Protein AF-A0A177ANF8-F1 (afdb_monomer_lite)

Secondary structure (DSSP, 8-state):
--HHHHHHHHHHHHHHHHH-----TTS--TTS-HHHHHHHHHHTT---SS--HHHHHHHHHHHHHHH---HHHHHHHHTTPPP-PPPTT-GGG-HHHHHHHHHHHHHHHT--TT--HHHHHHHHTT-

Radius of gyration: 22.02 Å; chains: 1; bounding box: 41×43×60 Å

Structure (mmCIF, N/CA/C/O backbone):
data_AF-A0A177ANF8-F1
#
_entry.id   AF-A0A177ANF8-F1
#
loop_
_atom_site.group_PDB
_atom_site.id
_atom_site.type_symbol
_atom_site.label_atom_id
_atom_site.label_alt_id
_atom_site.label_comp_id
_atom_site.label_asym_id
_atom_site.label_entity_id
_atom_site.label_seq_id
_atom_site.pdbx_PDB_ins_code
_atom_site.Cartn_x
_atom_site.Cartn_y
_atom_site.Cartn_z
_atom_site.occupancy
_atom_site.B_iso_or_equiv
_atom_site.auth_seq_id
_atom_site.auth_comp_id
_atom_site.auth_asym_id
_atom_site.auth_atom_id
_atom_site.pdbx_PDB_model_num
ATOM 1 N N . MET A 1 1 ? 8.035 -29.368 7.977 1.00 40.34 1 MET A N 1
ATOM 2 C CA . MET A 1 1 ? 7.351 -28.125 7.566 1.00 40.34 1 MET A CA 1
ATOM 3 C C . MET A 1 1 ? 7.998 -27.021 8.366 1.00 40.34 1 MET A C 1
ATOM 5 O O . MET A 1 1 ? 7.800 -26.967 9.573 1.00 40.34 1 MET A O 1
ATOM 9 N N . ASP A 1 2 ? 8.890 -26.273 7.726 1.00 41.22 2 ASP A N 1
ATOM 10 C CA . ASP A 1 2 ? 9.791 -25.351 8.409 1.00 41.22 2 ASP A CA 1
ATOM 11 C C . ASP A 1 2 ? 9.030 -24.133 8.920 1.00 41.22 2 ASP A C 1
ATOM 13 O O . ASP A 1 2 ? 8.600 -23.264 8.164 1.00 41.22 2 ASP A O 1
ATOM 17 N N . MET A 1 3 ? 8.884 -24.092 10.240 1.00 45.72 3 MET A N 1
ATOM 18 C CA . MET A 1 3 ? 8.226 -23.034 11.004 1.00 45.72 3 MET A CA 1
ATOM 19 C C . MET A 1 3 ? 8.822 -21.638 10.715 1.00 45.72 3 MET A C 1
ATOM 21 O O . MET A 1 3 ? 8.130 -20.639 10.861 1.00 45.72 3 MET A O 1
ATOM 25 N N . ASN A 1 4 ? 10.068 -21.580 10.223 1.00 51.62 4 ASN A N 1
ATOM 26 C CA . ASN A 1 4 ? 10.778 -20.349 9.860 1.00 51.62 4 ASN A CA 1
ATOM 27 C C . ASN A 1 4 ? 10.288 -19.710 8.543 1.00 51.62 4 ASN A C 1
ATOM 29 O O . ASN A 1 4 ? 10.260 -18.486 8.426 1.00 51.62 4 ASN A O 1
ATOM 33 N N . VAL A 1 5 ? 9.852 -20.509 7.561 1.00 52.62 5 VAL A N 1
ATOM 34 C CA . VAL A 1 5 ? 9.384 -19.988 6.257 1.00 52.62 5 VAL A CA 1
ATOM 35 C C . VAL A 1 5 ? 8.010 -19.326 6.393 1.00 52.62 5 VAL A C 1
ATOM 37 O O . VAL A 1 5 ? 7.712 -18.343 5.714 1.00 52.62 5 VAL A O 1
ATOM 40 N N . VAL A 1 6 ? 7.175 -19.846 7.298 1.00 53.59 6 VAL A N 1
ATOM 41 C CA . VAL A 1 6 ? 5.853 -19.278 7.604 1.00 53.59 6 VAL A CA 1
ATOM 42 C C . VAL A 1 6 ? 6.011 -17.899 8.244 1.00 53.59 6 VAL A C 1
ATOM 44 O O . VAL A 1 6 ? 5.412 -16.939 7.768 1.00 53.59 6 VAL A O 1
ATOM 47 N N . THR A 1 7 ? 6.915 -17.767 9.221 1.00 57.84 7 THR A N 1
ATOM 48 C CA . THR A 1 7 ? 7.175 -16.485 9.891 1.00 57.84 7 THR A CA 1
ATOM 49 C C . THR A 1 7 ? 7.748 -15.416 8.959 1.00 57.84 7 THR A C 1
ATOM 51 O O . THR A 1 7 ? 7.422 -14.242 9.102 1.00 57.84 7 THR A O 1
ATOM 54 N N . GLU A 1 8 ? 8.581 -15.784 7.981 1.00 56.03 8 GLU A N 1
ATOM 55 C CA . GLU A 1 8 ? 9.129 -14.822 7.012 1.00 56.03 8 GLU A CA 1
ATOM 56 C C . GLU A 1 8 ? 8.073 -14.322 6.023 1.00 56.03 8 GLU A C 1
ATOM 58 O O . GLU A 1 8 ? 8.016 -13.121 5.750 1.00 56.03 8 GLU A O 1
ATOM 63 N N . LYS A 1 9 ? 7.197 -15.209 5.529 1.00 58.25 9 LYS A N 1
ATOM 64 C CA . LYS A 1 9 ? 6.068 -14.821 4.669 1.00 58.25 9 LYS A CA 1
ATOM 65 C C . LYS A 1 9 ? 5.078 -13.911 5.393 1.00 58.25 9 LYS A C 1
ATOM 67 O O . LYS A 1 9 ? 4.701 -12.881 4.841 1.00 58.25 9 LYS A O 1
ATOM 72 N N . GLU A 1 10 ? 4.716 -14.246 6.628 1.00 59.75 10 GLU A N 1
ATOM 73 C CA . GLU A 1 10 ? 3.822 -13.424 7.453 1.00 59.75 10 GLU A CA 1
ATOM 74 C C . GLU A 1 10 ? 4.440 -12.047 7.761 1.00 59.75 10 GLU A C 1
ATOM 76 O O . GLU A 1 10 ? 3.766 -11.020 7.647 1.00 59.75 10 GLU A O 1
ATOM 81 N N . ASN A 1 11 ? 5.745 -11.991 8.059 1.00 60.03 11 ASN A N 1
ATOM 82 C CA . ASN A 1 11 ? 6.467 -10.734 8.288 1.00 60.03 11 ASN A CA 1
ATOM 83 C C . ASN A 1 11 ? 6.595 -9.875 7.012 1.00 60.03 11 ASN A C 1
ATOM 85 O O . ASN A 1 11 ? 6.484 -8.644 7.085 1.00 60.03 11 ASN A O 1
ATOM 89 N N . MET A 1 12 ? 6.802 -10.497 5.845 1.00 60.69 12 MET A N 1
ATOM 90 C CA . MET A 1 12 ? 6.821 -9.812 4.544 1.00 60.69 12 MET A CA 1
ATOM 91 C C . MET A 1 12 ? 5.456 -9.218 4.198 1.00 60.69 12 MET A C 1
ATOM 93 O O . MET A 1 12 ? 5.360 -8.032 3.876 1.00 60.69 12 MET A O 1
ATOM 97 N N . GLU A 1 13 ? 4.397 -10.022 4.304 1.00 64.62 13 GLU A N 1
ATOM 98 C CA . GLU A 1 13 ? 3.031 -9.595 4.008 1.00 64.62 13 GLU A CA 1
ATOM 99 C C . GLU A 1 13 ? 2.600 -8.444 4.930 1.00 64.62 13 GLU A C 1
ATOM 101 O O . GLU A 1 13 ? 2.042 -7.446 4.464 1.00 64.62 13 GLU A O 1
ATOM 106 N N . TYR A 1 14 ? 2.935 -8.523 6.221 1.00 61.50 14 TYR A N 1
ATOM 107 C CA . TYR A 1 14 ? 2.697 -7.451 7.189 1.00 61.50 14 TYR A CA 1
ATOM 108 C C . TYR A 1 14 ? 3.436 -6.152 6.825 1.00 61.50 14 TYR A C 1
ATOM 110 O O . TYR A 1 14 ? 2.853 -5.063 6.863 1.00 61.50 14 TYR A O 1
ATOM 118 N N . THR A 1 15 ? 4.706 -6.250 6.422 1.00 58.28 15 THR A N 1
ATOM 119 C CA . THR A 1 15 ? 5.524 -5.078 6.078 1.00 58.28 15 THR A CA 1
ATOM 120 C C . THR A 1 15 ? 5.028 -4.399 4.801 1.00 58.28 15 THR A C 1
ATOM 122 O O . THR A 1 15 ? 4.866 -3.181 4.780 1.00 58.28 15 THR A O 1
ATOM 125 N N . CYS A 1 16 ? 4.687 -5.160 3.761 1.00 59.53 16 CYS A N 1
ATOM 126 C CA . CYS A 1 16 ? 4.174 -4.587 2.515 1.00 59.53 16 CYS A CA 1
ATOM 127 C C . CYS A 1 16 ? 2.767 -3.996 2.667 1.00 59.53 16 CYS A C 1
ATOM 129 O O . CYS A 1 16 ? 2.510 -2.899 2.165 1.00 59.53 16 CYS A O 1
ATOM 131 N N . LYS A 1 17 ? 1.873 -4.633 3.438 1.00 64.44 17 LYS A N 1
ATOM 132 C CA . LYS A 1 17 ? 0.562 -4.044 3.776 1.00 64.44 17 LYS A CA 1
ATOM 133 C C . LYS A 1 17 ? 0.705 -2.716 4.515 1.00 64.44 17 LYS A C 1
ATOM 135 O O . LYS A 1 17 ? -0.052 -1.786 4.242 1.00 64.44 17 LYS A O 1
ATOM 140 N N . LYS A 1 18 ? 1.690 -2.604 5.410 1.00 63.06 18 LYS A N 1
ATOM 141 C CA . LYS A 1 18 ? 1.986 -1.366 6.142 1.00 63.06 18 LYS A CA 1
ATOM 142 C C . LYS A 1 18 ? 2.427 -0.219 5.223 1.00 63.06 18 LYS A C 1
ATOM 144 O O . LYS A 1 18 ? 2.067 0.927 5.493 1.00 63.06 18 LYS A O 1
ATOM 149 N N . GLU A 1 19 ? 3.179 -0.502 4.162 1.00 64.12 19 GLU A N 1
ATOM 150 C CA . GLU A 1 19 ? 3.681 0.524 3.233 1.00 64.12 19 GLU A CA 1
ATOM 151 C C . GLU A 1 19 ? 2.637 0.966 2.187 1.00 64.12 19 GLU A C 1
ATOM 153 O O . GLU A 1 19 ? 2.752 2.041 1.585 1.00 64.12 19 GLU A O 1
ATOM 158 N N . LEU A 1 20 ? 1.568 0.188 1.991 1.00 63.00 20 LEU A N 1
ATOM 159 C CA . LEU A 1 20 ? 0.493 0.525 1.060 1.00 63.00 20 LEU A CA 1
ATOM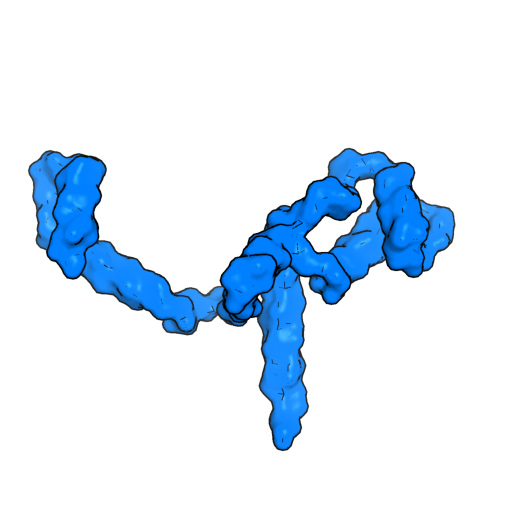 160 C C . LEU A 1 20 ? -0.423 1.624 1.616 1.00 63.00 20 LEU A C 1
ATOM 162 O O . LEU A 1 20 ? -1.286 1.412 2.463 1.00 63.00 20 LEU A O 1
ATOM 166 N N . LYS A 1 21 ? -0.281 2.832 1.059 1.00 67.25 21 LYS A N 1
ATOM 167 C CA . LYS A 1 21 ? -1.021 4.039 1.481 1.00 67.25 21 LYS A CA 1
ATOM 168 C C . LYS A 1 21 ? -2.483 4.093 1.008 1.00 67.25 21 LYS A C 1
ATOM 170 O O . LYS A 1 21 ? -3.238 4.955 1.459 1.00 67.25 21 LYS A O 1
ATOM 175 N N . ASN A 1 22 ? -2.890 3.200 0.105 1.00 80.44 22 ASN A N 1
ATOM 176 C CA . ASN A 1 22 ? -4.221 3.196 -0.512 1.00 80.44 22 ASN A CA 1
ATOM 177 C C . ASN A 1 22 ? -5.215 2.357 0.298 1.00 80.44 22 ASN A C 1
ATOM 179 O O . ASN A 1 22 ? -5.643 1.277 -0.115 1.00 80.44 22 ASN A O 1
ATOM 183 N N . LEU A 1 23 ? -5.566 2.877 1.471 1.00 86.25 23 LEU A N 1
ATOM 184 C CA . LEU A 1 23 ? -6.601 2.313 2.330 1.00 86.25 23 LEU A CA 1
ATOM 185 C C . LEU A 1 23 ? -8.002 2.785 1.906 1.00 86.25 23 LEU A C 1
ATOM 187 O O . LEU A 1 23 ? -8.138 3.875 1.339 1.00 86.25 23 LEU A O 1
ATOM 191 N N . PRO A 1 24 ? -9.053 2.006 2.215 1.00 88.00 24 PRO A N 1
ATOM 192 C CA . PRO A 1 24 ? -10.437 2.411 1.996 1.00 88.00 24 PRO A CA 1
ATOM 193 C C . PRO A 1 24 ? -10.775 3.777 2.622 1.00 88.00 24 PRO A C 1
ATOM 195 O O . PRO A 1 24 ? -10.330 4.105 3.722 1.00 88.00 24 PRO A O 1
ATOM 198 N N . ASN A 1 25 ? -11.615 4.572 1.948 1.00 87.75 25 ASN A N 1
ATOM 199 C CA . ASN A 1 25 ? -11.951 5.948 2.362 1.00 87.75 25 ASN A CA 1
ATOM 200 C C . ASN A 1 25 ? -12.631 6.055 3.738 1.00 87.75 25 ASN A C 1
ATOM 202 O O . ASN A 1 25 ? -12.643 7.125 4.342 1.00 87.75 25 ASN A O 1
ATOM 206 N N . ASN A 1 26 ? -13.219 4.967 4.231 1.00 88.62 26 ASN A N 1
ATOM 207 C CA . ASN A 1 26 ? -13.848 4.907 5.548 1.00 88.62 26 ASN A CA 1
ATOM 208 C C . ASN A 1 26 ? -12.843 4.730 6.698 1.00 88.62 26 ASN A C 1
ATOM 210 O O . ASN A 1 26 ? -13.256 4.795 7.856 1.00 88.62 26 ASN A O 1
ATOM 214 N N . VAL A 1 27 ? -11.563 4.484 6.406 1.00 90.56 27 VAL A N 1
ATOM 215 C CA . VAL A 1 27 ? -10.513 4.403 7.424 1.00 90.56 27 VAL A CA 1
ATOM 216 C C . VAL A 1 27 ? -10.109 5.823 7.845 1.00 90.56 27 VAL A C 1
ATOM 218 O O . VAL A 1 27 ? -9.699 6.621 6.995 1.00 90.56 27 VAL A O 1
ATOM 221 N N . PRO A 1 28 ? -10.213 6.181 9.139 1.00 92.44 28 PRO A N 1
ATOM 222 C CA . PRO A 1 28 ? -9.833 7.504 9.608 1.00 92.44 28 PRO A CA 1
ATOM 223 C C . PRO A 1 28 ? -8.319 7.704 9.480 1.00 92.44 28 PRO A C 1
ATOM 225 O O . PRO A 1 28 ? -7.524 6.796 9.701 1.00 92.44 28 PRO A O 1
ATOM 228 N N . ARG A 1 29 ? -7.919 8.931 9.154 1.00 89.00 29 ARG A N 1
ATOM 229 C CA . ARG A 1 29 ? -6.538 9.415 9.059 1.00 89.00 29 ARG A CA 1
ATOM 230 C C . ARG A 1 29 ? -6.203 10.293 10.257 1.00 89.00 29 ARG A C 1
ATOM 232 O O . ARG A 1 29 ? -7.087 10.869 10.889 1.00 89.00 29 ARG A O 1
ATOM 239 N N . MET A 1 30 ? -4.916 10.490 10.535 1.00 87.19 30 MET A N 1
ATOM 240 C CA . MET A 1 30 ? -4.486 11.285 11.694 1.00 87.19 30 MET A CA 1
ATOM 241 C C . MET A 1 30 ? -4.968 12.749 11.667 1.00 87.19 30 MET A C 1
ATOM 243 O O . MET A 1 30 ? -5.091 13.387 12.715 1.00 87.19 30 MET A O 1
ATOM 247 N N . SER A 1 31 ? -5.314 13.283 10.492 1.00 89.31 31 SER A N 1
ATOM 248 C CA . SER A 1 31 ? -5.943 14.600 10.334 1.00 89.31 31 SER A CA 1
ATOM 249 C C . SER A 1 31 ? -7.399 14.656 10.824 1.00 89.31 31 SER A C 1
ATOM 251 O O . SER A 1 31 ? -7.895 15.739 11.135 1.00 89.31 31 SER A O 1
ATOM 253 N N . ASN A 1 32 ? -8.092 13.521 10.952 1.00 93.38 32 ASN A N 1
ATOM 254 C CA . ASN A 1 32 ? -9.472 13.475 11.429 1.00 93.38 32 ASN A CA 1
ATOM 255 C C . ASN A 1 32 ? -9.585 13.824 12.925 1.00 93.38 32 ASN A C 1
ATOM 257 O O . ASN A 1 32 ? -8.624 13.781 13.699 1.00 93.38 32 ASN A O 1
ATOM 261 N N . LYS A 1 33 ? -10.792 14.202 13.356 1.00 94.50 33 LYS A N 1
ATOM 262 C CA . LYS A 1 33 ? -11.094 14.544 14.758 1.00 94.50 33 LYS A CA 1
ATOM 263 C C . LYS A 1 33 ? -11.201 13.278 15.624 1.00 94.50 33 LYS A C 1
ATOM 265 O O . LYS A 1 33 ? -11.535 12.220 15.102 1.00 94.50 33 LYS A O 1
ATOM 270 N N . LYS A 1 34 ? -11.017 13.403 16.952 1.00 94.25 34 LYS A N 1
ATOM 271 C CA . LYS A 1 34 ? -11.163 12.294 17.935 1.00 94.25 34 LYS A CA 1
ATOM 272 C C . LYS A 1 34 ? -12.466 11.505 17.726 1.00 94.25 34 LYS A C 1
ATOM 274 O O . LYS A 1 34 ? -12.450 10.281 17.752 1.00 94.25 34 LYS A O 1
ATOM 279 N N . LYS A 1 35 ? -13.564 12.208 17.420 1.00 95.06 35 LYS A N 1
ATOM 280 C CA . LYS A 1 35 ? -14.880 11.614 17.144 1.00 95.06 35 LYS A CA 1
ATOM 281 C C . LYS A 1 35 ? -14.849 10.544 16.040 1.00 95.06 35 LYS A C 1
ATOM 283 O O . LYS A 1 35 ? -15.455 9.500 16.217 1.00 95.06 35 LYS A O 1
ATOM 288 N N . ALA A 1 36 ? -14.101 10.767 14.957 1.00 95.12 36 ALA A N 1
ATOM 289 C CA . ALA A 1 36 ? -14.011 9.810 13.852 1.00 95.12 36 ALA A CA 1
ATOM 290 C C . ALA A 1 36 ? -13.334 8.497 14.276 1.00 95.12 36 ALA A C 1
ATOM 292 O O . ALA A 1 36 ? -13.723 7.426 13.826 1.00 95.12 36 ALA A O 1
ATOM 293 N N . PHE A 1 37 ? -12.348 8.570 15.175 1.00 94.81 37 PHE A N 1
ATOM 294 C CA . PHE A 1 37 ? -11.712 7.378 15.733 1.00 94.81 37 PHE A CA 1
ATOM 295 C C . PHE A 1 37 ? -12.654 6.608 16.645 1.00 94.81 37 PHE A C 1
ATOM 297 O O . PHE A 1 37 ? -12.743 5.397 16.526 1.00 94.81 37 PHE A O 1
ATOM 304 N N . ILE A 1 38 ? -13.397 7.311 17.501 1.00 94.69 38 ILE A N 1
ATOM 305 C CA . ILE A 1 38 ? -14.409 6.704 18.372 1.00 94.69 38 ILE A CA 1
ATOM 306 C C . ILE A 1 38 ? -15.488 5.999 17.536 1.00 94.69 38 ILE A C 1
ATOM 308 O O . ILE A 1 38 ? -15.815 4.844 17.792 1.00 94.69 38 ILE A O 1
ATOM 312 N N . GLU A 1 39 ? -16.014 6.666 16.506 1.00 95.38 39 GLU A N 1
ATOM 313 C CA . GLU A 1 39 ? -16.990 6.082 15.576 1.00 95.38 39 GLU A CA 1
ATOM 314 C C . GLU A 1 39 ? -16.424 4.837 14.875 1.00 95.38 39 GLU A C 1
ATOM 316 O O . GLU A 1 39 ? -17.105 3.814 14.786 1.00 95.38 39 GLU A O 1
ATOM 321 N N . TYR A 1 40 ? -15.162 4.886 14.437 1.00 95.69 40 TYR A N 1
ATOM 322 C CA . TYR A 1 40 ? -14.498 3.739 13.820 1.00 95.69 40 TYR A CA 1
ATOM 323 C C . TYR A 1 40 ? -14.279 2.585 14.805 1.00 95.69 40 TYR A C 1
ATOM 325 O O . TYR A 1 40 ? -14.523 1.432 14.447 1.00 95.69 40 TYR A O 1
ATOM 333 N N . CYS A 1 41 ? -13.870 2.873 16.043 1.00 95.12 41 CYS A N 1
ATOM 334 C CA . CYS A 1 41 ? -13.716 1.865 17.086 1.00 95.12 41 CYS A CA 1
ATOM 335 C C . CYS A 1 41 ? -15.046 1.174 17.392 1.00 95.12 41 CYS A C 1
ATOM 337 O O . CYS A 1 41 ? -15.097 -0.051 17.407 1.00 95.12 41 CYS A O 1
ATOM 339 N N . ASN A 1 42 ? -16.132 1.938 17.538 1.00 95.25 42 ASN A N 1
ATOM 340 C CA . ASN A 1 42 ? -17.469 1.388 17.767 1.00 95.25 42 ASN A CA 1
ATOM 341 C C . ASN A 1 42 ? -17.932 0.493 16.614 1.00 95.25 42 ASN A C 1
ATOM 343 O O . ASN A 1 42 ? -18.436 -0.604 16.844 1.00 95.25 42 ASN A O 1
ATOM 347 N N . LYS A 1 43 ? -17.723 0.931 15.366 1.00 95.50 43 LYS A N 1
ATOM 348 C CA . LYS A 1 43 ? -18.111 0.163 14.176 1.00 95.50 43 LYS A CA 1
ATOM 349 C C . LYS A 1 43 ? -17.350 -1.161 14.047 1.00 95.50 43 LYS A C 1
ATOM 351 O O . LYS A 1 43 ? -17.939 -2.150 13.629 1.00 95.50 43 LYS A O 1
ATOM 356 N N . ASN A 1 44 ? -16.059 -1.168 14.379 1.00 93.94 44 ASN A N 1
ATOM 357 C CA . ASN A 1 44 ? -15.176 -2.329 14.218 1.00 93.94 44 ASN A CA 1
ATOM 358 C C . ASN A 1 44 ? -14.937 -3.093 15.533 1.00 93.94 44 ASN A C 1
ATOM 360 O O . ASN A 1 44 ? -14.055 -3.943 15.585 1.00 93.94 44 ASN A O 1
ATOM 364 N N . GLN A 1 45 ? -15.696 -2.780 16.592 1.00 95.31 45 GLN A N 1
ATOM 365 C CA . GLN A 1 45 ? -15.598 -3.413 17.915 1.00 95.31 45 GLN A CA 1
ATOM 366 C C . GLN A 1 45 ? -14.183 -3.359 18.527 1.00 95.31 45 GLN A C 1
ATOM 368 O O . GLN A 1 45 ? -13.744 -4.271 19.225 1.00 95.31 45 GLN A O 1
ATOM 373 N N . ILE A 1 46 ? -13.458 -2.265 18.283 1.00 94.44 46 ILE A N 1
ATOM 374 C CA . ILE A 1 46 ? -12.122 -2.032 18.843 1.00 94.44 46 ILE A CA 1
ATOM 375 C C . ILE A 1 46 ? -12.291 -1.463 20.252 1.00 94.44 46 ILE A C 1
ATOM 377 O O . ILE A 1 46 ? -12.896 -0.407 20.420 1.00 94.44 46 ILE A O 1
ATOM 381 N N . ALA A 1 47 ? -11.736 -2.128 21.264 1.00 94.00 47 ALA A N 1
ATOM 382 C CA . ALA A 1 47 ? -11.833 -1.680 22.651 1.00 94.00 47 ALA A CA 1
ATOM 383 C C . ALA A 1 47 ? -11.051 -0.375 22.906 1.00 94.00 47 ALA A C 1
ATOM 385 O O . ALA A 1 47 ? -9.847 -0.275 22.636 1.00 94.00 47 ALA A O 1
ATOM 386 N N . TYR A 1 48 ? -11.720 0.615 23.494 1.00 92.75 48 TYR A N 1
ATOM 387 C CA . TYR A 1 48 ? -11.133 1.897 23.882 1.00 92.75 48 TYR A CA 1
ATOM 388 C C . TYR A 1 48 ? -11.725 2.391 25.211 1.00 92.75 48 TYR A C 1
ATOM 390 O O . TYR A 1 48 ? -12.873 2.082 25.522 1.00 92.75 48 TYR A O 1
ATOM 398 N N . ASN A 1 49 ? -10.930 3.127 25.993 1.00 90.75 49 ASN A N 1
ATOM 399 C CA . ASN A 1 49 ? -11.357 3.736 27.261 1.00 90.75 49 ASN A CA 1
ATOM 400 C C . ASN A 1 49 ? -11.590 5.246 27.050 1.00 90.75 49 ASN A C 1
ATOM 402 O O . ASN A 1 49 ? -12.015 5.661 25.972 1.00 90.75 49 ASN A O 1
ATOM 406 N N . ASP A 1 50 ? -11.251 6.101 28.019 1.00 90.00 50 ASP A N 1
ATOM 407 C CA . ASP A 1 50 ? -11.128 7.551 27.793 1.00 90.00 50 ASP A CA 1
ATOM 408 C C . ASP A 1 50 ? -9.787 7.915 27.128 1.00 90.00 50 ASP A C 1
ATOM 410 O O . ASP A 1 50 ? -9.060 8.819 27.537 1.00 90.00 50 ASP A O 1
ATOM 414 N N . ASP A 1 51 ? -9.440 7.153 26.094 1.00 92.00 51 ASP A N 1
ATOM 415 C CA . ASP A 1 51 ? -8.146 7.230 25.432 1.00 92.00 51 ASP A CA 1
ATOM 416 C C . ASP A 1 51 ? -7.964 8.591 24.746 1.00 92.00 51 ASP A C 1
ATOM 418 O O . ASP A 1 51 ? -8.899 9.173 24.171 1.00 92.00 51 ASP A O 1
ATOM 422 N N . MET A 1 52 ? -6.732 9.091 24.729 1.00 94.06 52 MET A N 1
ATOM 423 C CA . MET A 1 52 ? -6.378 10.279 23.953 1.00 94.06 52 MET A CA 1
ATOM 424 C C . MET A 1 52 ? -6.433 9.982 22.448 1.00 94.06 52 MET A C 1
ATOM 426 O O . MET A 1 52 ? -6.367 8.839 22.000 1.00 94.06 52 MET A O 1
ATOM 430 N N . LYS A 1 53 ? -6.532 11.025 21.610 1.00 93.56 53 LYS A N 1
ATOM 431 C CA . LYS A 1 53 ? -6.595 10.853 20.142 1.00 93.56 53 LYS A CA 1
ATOM 432 C C . LYS A 1 53 ? -5.421 10.018 19.600 1.00 93.56 53 LYS A C 1
ATOM 434 O O . LYS A 1 53 ? -5.603 9.252 18.660 1.00 93.56 53 LYS A O 1
ATOM 439 N N . THR A 1 54 ? -4.231 10.183 20.168 1.00 93.62 54 THR A N 1
ATOM 440 C CA . THR A 1 54 ? -3.010 9.452 19.797 1.00 93.62 54 THR A CA 1
ATOM 441 C C . THR A 1 54 ? -3.092 7.961 20.119 1.00 93.62 54 THR A C 1
ATOM 443 O O . THR A 1 54 ? -2.683 7.138 19.306 1.00 93.62 54 THR A O 1
ATOM 446 N N . GLU A 1 55 ? -3.664 7.603 21.265 1.00 94.38 55 GLU A N 1
ATOM 447 C CA . GLU A 1 55 ? -3.866 6.210 21.680 1.00 94.38 55 GLU A CA 1
ATOM 448 C C . GLU A 1 55 ? -4.934 5.532 20.817 1.00 94.38 55 GLU A C 1
ATOM 450 O O . GLU A 1 55 ? -4.724 4.425 20.318 1.00 94.38 55 GLU A O 1
ATOM 455 N N . LEU A 1 56 ? -6.039 6.238 20.551 1.00 94.75 56 LEU A N 1
ATOM 456 C CA . LEU A 1 56 ? -7.066 5.788 19.611 1.00 94.75 56 LEU A CA 1
ATOM 457 C C . LEU A 1 56 ? -6.487 5.561 18.211 1.00 94.75 56 LEU A C 1
ATOM 459 O O . LEU A 1 56 ? -6.767 4.536 17.595 1.00 94.75 56 LEU A O 1
ATOM 463 N N . TRP A 1 57 ? -5.650 6.483 17.721 1.00 93.94 57 TRP A N 1
ATOM 464 C CA . TRP A 1 57 ? -4.946 6.315 16.449 1.00 93.94 57 TRP A CA 1
ATOM 465 C C . TRP A 1 57 ? -4.108 5.041 16.438 1.00 93.94 5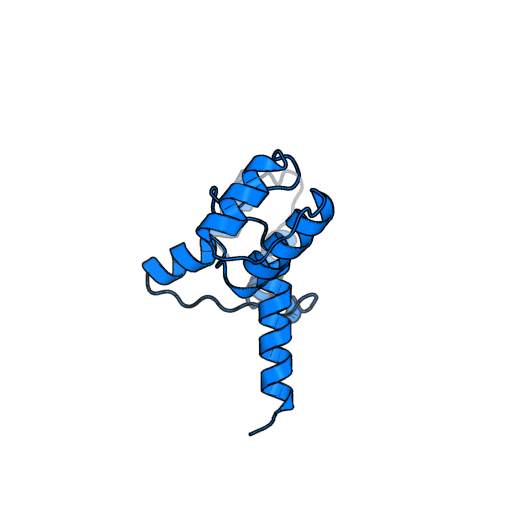7 TRP A C 1
ATOM 467 O O . TRP A 1 57 ? -4.212 4.268 15.494 1.00 93.94 57 TRP A O 1
ATOM 477 N N . TYR A 1 58 ? -3.309 4.797 17.479 1.00 92.75 58 TYR A N 1
ATOM 478 C CA . TYR A 1 58 ? -2.457 3.611 17.543 1.00 92.75 58 TYR A CA 1
ATOM 479 C C . TYR A 1 58 ? -3.276 2.315 17.482 1.00 92.75 58 TYR A C 1
ATOM 481 O O . TYR A 1 58 ? -2.961 1.423 16.693 1.00 92.75 58 TYR A O 1
ATOM 489 N N . LYS A 1 59 ? -4.370 2.239 18.250 1.00 93.69 59 LYS A N 1
ATOM 490 C CA . LYS A 1 59 ? -5.281 1.085 18.251 1.00 93.69 59 LYS A CA 1
ATOM 491 C C . LYS A 1 59 ? -5.938 0.868 16.889 1.00 93.69 59 LYS A C 1
ATOM 493 O O . LYS A 1 59 ? -5.925 -0.248 16.375 1.00 93.69 59 LYS A O 1
ATOM 498 N N . VAL A 1 60 ? -6.465 1.934 16.286 1.00 93.44 60 VAL A N 1
ATOM 499 C CA . VAL A 1 60 ? -7.087 1.866 14.957 1.00 93.44 60 VAL A CA 1
ATOM 500 C C . VAL A 1 60 ? -6.063 1.492 13.890 1.00 93.44 60 VAL A C 1
ATOM 502 O O . VAL A 1 60 ? -6.336 0.620 13.076 1.00 93.44 60 VAL A O 1
ATOM 505 N N . ASN A 1 61 ? -4.874 2.092 13.907 1.00 90.50 61 ASN A N 1
ATOM 506 C CA . ASN A 1 61 ? -3.823 1.801 12.939 1.00 90.50 61 ASN A CA 1
ATOM 507 C C . ASN A 1 61 ? -3.353 0.344 13.036 1.00 90.50 61 ASN A C 1
ATOM 509 O O . ASN A 1 61 ? -3.173 -0.301 12.008 1.00 90.50 61 ASN A O 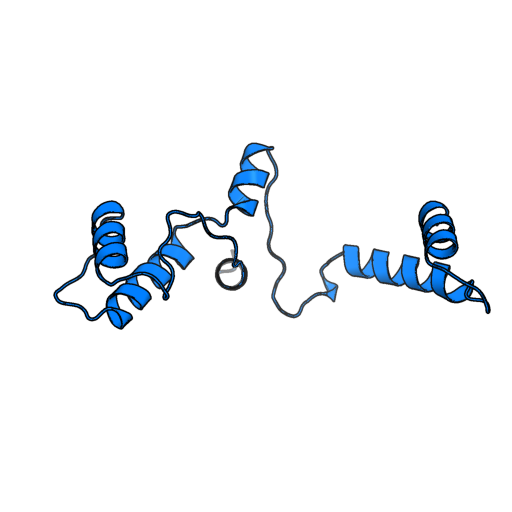1
ATOM 513 N N . LYS A 1 62 ? -3.206 -0.189 14.256 1.00 90.00 62 LYS A N 1
ATOM 514 C CA . LYS A 1 62 ? -2.891 -1.606 14.464 1.00 90.00 62 LYS A CA 1
ATOM 515 C C . LYS A 1 62 ? -3.972 -2.509 13.862 1.00 90.00 62 LYS A C 1
ATOM 517 O O . LYS A 1 62 ? -3.651 -3.395 13.082 1.00 90.00 62 LYS A O 1
ATOM 522 N N . TYR A 1 63 ? -5.245 -2.236 14.159 1.00 91.62 63 TYR A N 1
ATOM 523 C CA . TYR A 1 63 ? -6.367 -2.987 13.587 1.00 91.62 63 TYR A CA 1
ATOM 524 C C . TYR A 1 63 ? -6.383 -2.924 12.052 1.00 91.62 63 TYR A C 1
ATOM 526 O O . TYR A 1 63 ? -6.591 -3.928 11.379 1.00 91.62 63 TYR A O 1
ATOM 534 N N . VAL A 1 64 ? -6.139 -1.744 11.482 1.00 89.88 64 VAL A N 1
ATOM 535 C CA . VAL A 1 64 ? -6.102 -1.541 10.030 1.00 89.88 64 VAL A CA 1
ATOM 536 C C . VAL A 1 64 ? -4.992 -2.364 9.378 1.00 89.88 64 VAL A C 1
ATOM 538 O O . VAL A 1 64 ? -5.247 -3.007 8.368 1.00 89.88 64 VAL A O 1
ATOM 541 N N . GLN A 1 65 ? -3.792 -2.390 9.961 1.00 84.69 65 GLN A N 1
ATOM 542 C CA . GLN A 1 65 ? -2.664 -3.165 9.426 1.00 84.69 65 GLN A CA 1
ATOM 543 C C . GLN A 1 65 ? -2.924 -4.676 9.419 1.00 84.69 65 GLN A C 1
ATOM 545 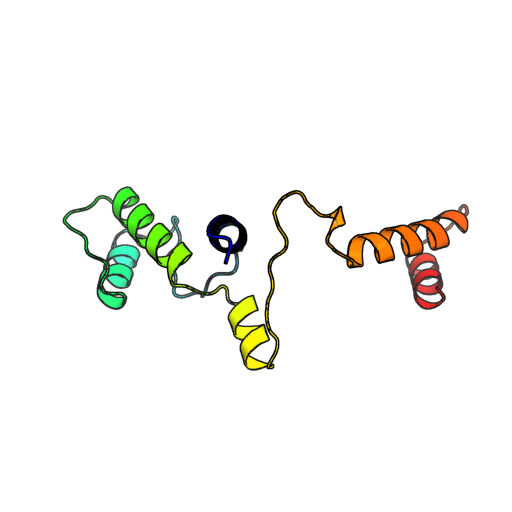O O . GLN A 1 65 ? -2.413 -5.378 8.550 1.00 84.69 65 GLN A O 1
ATOM 550 N N . GLU A 1 66 ? -3.715 -5.166 10.370 1.00 85.00 66 GLU A N 1
ATOM 551 C CA . GLU A 1 66 ? -3.977 -6.594 10.542 1.00 85.00 66 GLU A CA 1
ATOM 552 C C . GLU A 1 66 ? -5.191 -7.073 9.731 1.00 85.00 66 GLU A C 1
ATOM 554 O O . GLU A 1 66 ? -5.134 -8.122 9.093 1.00 85.00 66 GLU A O 1
ATOM 559 N N . TYR A 1 67 ? -6.273 -6.288 9.700 1.00 87.94 67 TYR A N 1
ATOM 560 C CA . TYR A 1 67 ? -7.571 -6.753 9.195 1.00 87.94 67 TYR A CA 1
ATOM 561 C C . TYR A 1 67 ? -8.066 -6.033 7.939 1.00 87.94 67 TYR A C 1
ATOM 563 O O . TYR A 1 67 ? -8.972 -6.530 7.268 1.00 87.94 67 TYR A O 1
ATOM 571 N N . VAL A 1 68 ? -7.520 -4.863 7.601 1.00 88.62 68 VAL A N 1
ATOM 572 C CA . VAL A 1 68 ? -8.022 -4.072 6.470 1.00 88.62 68 VAL A CA 1
ATOM 573 C C . VAL A 1 68 ? -7.142 -4.291 5.248 1.00 88.62 68 VAL A C 1
ATOM 575 O O . VAL A 1 68 ? -5.986 -3.877 5.203 1.00 88.62 68 VAL A O 1
ATOM 578 N N . LYS A 1 69 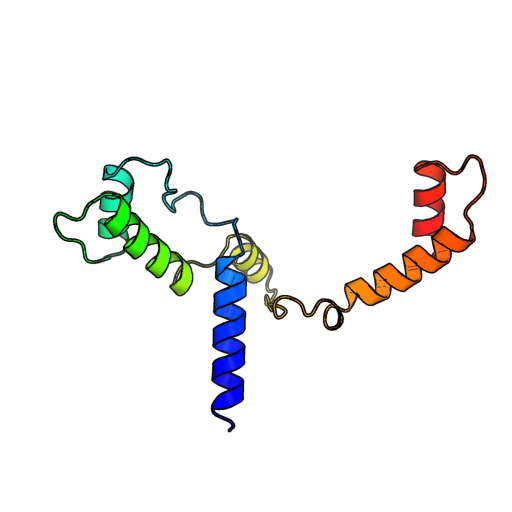? -7.720 -4.908 4.213 1.00 87.38 69 LYS A N 1
ATOM 579 C CA . LYS A 1 69 ? -7.051 -5.051 2.918 1.00 87.38 69 LYS A CA 1
ATOM 580 C C . LYS A 1 69 ? -6.934 -3.691 2.205 1.00 87.38 69 LYS A C 1
ATOM 582 O O . LYS A 1 69 ? -7.910 -2.933 2.176 1.00 87.38 69 LYS A O 1
ATOM 587 N N . PRO A 1 70 ? -5.778 -3.380 1.592 1.00 88.81 70 PRO A N 1
ATOM 588 C CA . PRO A 1 70 ? -5.637 -2.236 0.695 1.00 88.81 70 PRO A CA 1
ATOM 589 C C . PRO A 1 70 ? -6.601 -2.318 -0.495 1.00 88.81 70 PRO A C 1
ATOM 591 O O . PRO A 1 70 ? -6.911 -3.406 -0.979 1.00 88.81 70 PRO A O 1
ATOM 594 N N . VAL A 1 71 ? -7.027 -1.163 -1.016 1.00 90.69 71 VAL A N 1
ATOM 595 C CA . VAL A 1 71 ? -8.027 -1.077 -2.100 1.00 90.69 71 VAL A CA 1
ATOM 596 C C . VAL A 1 71 ? -7.588 -1.852 -3.344 1.00 90.69 71 VAL A C 1
ATOM 598 O O . VAL A 1 71 ? -8.393 -2.565 -3.932 1.00 90.69 71 VAL A O 1
ATOM 601 N N . VAL A 1 72 ? -6.306 -1.758 -3.708 1.00 89.06 72 VAL A N 1
ATOM 602 C CA . VAL A 1 72 ? -5.750 -2.460 -4.874 1.00 89.06 72 VAL A CA 1
ATOM 603 C C . VAL A 1 72 ? -5.856 -3.980 -4.742 1.00 89.06 72 VAL A C 1
ATOM 605 O O . VAL A 1 72 ? -6.168 -4.645 -5.720 1.00 89.06 72 VAL A O 1
ATOM 608 N N . CYS A 1 73 ? -5.682 -4.531 -3.536 1.00 90.31 73 CYS A N 1
ATOM 609 C CA . CYS A 1 73 ? -5.815 -5.968 -3.304 1.00 90.31 73 CYS A CA 1
ATOM 610 C C . CYS A 1 73 ? -7.256 -6.422 -3.534 1.00 90.31 73 CYS A C 1
ATOM 612 O O . CYS A 1 73 ? -7.484 -7.380 -4.263 1.00 90.31 73 CYS A O 1
ATOM 614 N N . SER A 1 74 ? -8.226 -5.687 -2.985 1.00 90.75 74 SER A N 1
ATOM 615 C CA . SER A 1 74 ? -9.646 -5.988 -3.190 1.00 90.75 74 SER A CA 1
ATOM 616 C C . SER A 1 74 ? -10.066 -5.859 -4.658 1.00 90.75 74 SER A C 1
ATOM 618 O O . SER A 1 74 ? -10.887 -6.642 -5.122 1.00 90.75 74 SER A O 1
ATOM 620 N N . MET A 1 75 ? -9.514 -4.883 -5.389 1.00 93.12 75 MET A N 1
ATOM 621 C CA . MET A 1 75 ? -9.769 -4.722 -6.826 1.00 93.12 75 MET A CA 1
ATOM 622 C C . MET A 1 75 ? -9.218 -5.902 -7.631 1.00 93.12 75 MET A C 1
ATOM 624 O O . MET A 1 75 ? -9.938 -6.453 -8.453 1.00 93.12 75 MET A O 1
ATOM 628 N N . SER A 1 76 ? -7.979 -6.321 -7.370 1.00 93.69 76 SER A N 1
ATOM 629 C CA . SER A 1 76 ? -7.376 -7.477 -8.040 1.00 93.69 76 SER A CA 1
ATOM 630 C C . SER A 1 76 ? -8.141 -8.771 -7.755 1.00 93.69 76 SER A C 1
ATOM 632 O O . SER A 1 76 ? -8.442 -9.515 -8.683 1.00 93.69 76 SER A O 1
ATOM 634 N N . GLU A 1 77 ? -8.517 -9.011 -6.495 1.00 93.38 77 GLU A N 1
ATOM 635 C CA . GLU A 1 77 ? -9.301 -10.190 -6.102 1.00 93.38 77 GLU A CA 1
ATOM 636 C C . GLU A 1 77 ? -10.671 -10.228 -6.797 1.00 93.38 77 GLU A C 1
ATOM 638 O O . GLU A 1 77 ? -11.119 -11.298 -7.209 1.00 93.38 77 GLU A O 1
ATOM 643 N N . ALA A 1 78 ? -11.327 -9.072 -6.967 1.00 95.31 78 ALA A N 1
ATOM 644 C CA . ALA A 1 78 ? -12.611 -8.975 -7.664 1.00 95.31 78 ALA A CA 1
ATOM 645 C C . ALA A 1 78 ? -12.518 -9.367 -9.150 1.00 95.31 78 ALA A C 1
ATOM 647 O O . ALA A 1 78 ? -13.476 -9.908 -9.697 1.00 95.31 78 ALA A O 1
ATOM 648 N N . GLU A 1 79 ? -11.358 -9.153 -9.771 1.00 97.00 79 GLU A N 1
ATOM 649 C CA . GLU A 1 79 ? -11.047 -9.575 -11.144 1.00 97.00 79 GLU A CA 1
ATOM 650 C C . GLU A 1 79 ? -10.477 -11.010 -11.212 1.00 97.00 79 GLU A C 1
ATOM 652 O O . GLU A 1 79 ? -10.075 -11.484 -12.273 1.00 97.00 79 GLU A O 1
ATOM 657 N N . GLY A 1 80 ? -10.433 -11.734 -10.086 1.00 96.44 80 GLY A N 1
ATOM 658 C CA . GLY A 1 80 ? -9.920 -13.105 -10.019 1.00 96.44 80 GLY A CA 1
ATOM 659 C C . GLY A 1 80 ? -8.393 -13.209 -9.991 1.00 96.44 80 GLY A C 1
ATOM 660 O O . GLY A 1 80 ? -7.847 -14.279 -10.261 1.00 96.44 80 GLY A O 1
ATOM 661 N N . HIS A 1 81 ? -7.693 -12.120 -9.668 1.00 95.69 81 HIS A N 1
ATOM 662 C CA . HIS A 1 81 ? -6.240 -12.099 -9.533 1.00 95.69 81 HIS A CA 1
ATOM 663 C C . HIS A 1 81 ? -5.799 -12.271 -8.078 1.00 95.69 81 HIS A C 1
ATOM 665 O O . HIS A 1 81 ? -6.321 -11.631 -7.164 1.00 95.69 81 HIS A O 1
ATOM 671 N N . GLU A 1 82 ? -4.772 -13.091 -7.874 1.00 91.44 82 GLU A N 1
ATOM 672 C CA . GLU A 1 82 ? -4.066 -13.194 -6.600 1.00 91.44 82 GLU A CA 1
ATOM 673 C C . GLU A 1 82 ? -2.984 -12.109 -6.509 1.00 91.44 82 GLU A C 1
ATOM 675 O O . GLU A 1 82 ? -2.243 -11.874 -7.465 1.00 91.44 82 GLU A O 1
ATOM 680 N N . VAL A 1 83 ? -2.886 -11.441 -5.356 1.00 87.31 83 VAL A N 1
ATOM 681 C CA . VAL A 1 83 ? -1.859 -10.423 -5.103 1.00 87.31 83 VAL A CA 1
ATOM 682 C C . VAL A 1 83 ? -0.775 -10.994 -4.206 1.00 87.31 83 VAL A C 1
ATOM 684 O O . VAL A 1 83 ? -1.018 -11.313 -3.045 1.00 87.31 83 VAL A O 1
ATOM 687 N N . THR A 1 84 ? 0.442 -11.045 -4.736 1.00 85.62 84 THR A N 1
ATOM 688 C CA . THR A 1 84 ? 1.650 -11.421 -3.998 1.00 85.62 84 THR A CA 1
ATOM 689 C C . THR A 1 84 ? 2.513 -10.194 -3.732 1.00 85.62 84 THR A C 1
ATOM 691 O O . THR A 1 84 ? 2.649 -9.331 -4.599 1.00 85.62 84 THR A O 1
ATOM 694 N N . PHE A 1 85 ? 3.136 -10.129 -2.557 1.00 82.06 85 PHE A N 1
ATOM 695 C CA . PHE A 1 85 ? 4.052 -9.049 -2.193 1.00 82.06 85 PHE A CA 1
ATOM 696 C C . PHE A 1 85 ? 5.502 -9.511 -2.315 1.00 82.06 85 PHE A C 1
ATOM 698 O O . PHE A 1 85 ? 5.845 -10.585 -1.818 1.00 82.06 85 PHE A O 1
ATOM 705 N N . SER A 1 86 ? 6.350 -8.694 -2.940 1.00 79.62 86 SER A N 1
ATOM 706 C CA . SER A 1 86 ? 7.798 -8.885 -2.897 1.00 79.62 86 SER A CA 1
ATOM 707 C C . SER A 1 86 ? 8.372 -8.359 -1.573 1.00 79.62 86 SER A C 1
ATOM 709 O O . SER A 1 86 ? 7.804 -7.441 -0.969 1.00 79.62 86 SER A O 1
ATOM 711 N N . PRO A 1 87 ? 9.464 -8.955 -1.065 1.00 78.31 87 PRO A N 1
ATOM 712 C CA . PRO A 1 87 ? 10.131 -8.449 0.123 1.00 78.31 87 PRO A CA 1
ATOM 713 C C . PRO A 1 87 ? 10.706 -7.041 -0.097 1.00 78.31 87 PRO A C 1
ATOM 715 O O . PRO A 1 87 ? 11.176 -6.717 -1.191 1.00 78.31 87 PRO A O 1
ATOM 718 N N . PRO A 1 88 ? 10.747 -6.203 0.953 1.00 78.00 88 PRO A N 1
ATOM 719 C CA . PRO A 1 88 ? 11.369 -4.888 0.863 1.00 78.00 88 PRO A CA 1
ATOM 720 C C . PRO A 1 88 ? 12.869 -5.014 0.557 1.00 78.00 88 PRO A C 1
ATOM 722 O O . PRO A 1 88 ? 13.540 -5.893 1.086 1.00 78.00 88 PRO A O 1
ATOM 725 N N . TYR A 1 89 ? 13.402 -4.091 -0.249 1.00 80.38 89 TYR A N 1
ATOM 726 C CA . TYR A 1 89 ? 14.820 -4.018 -0.649 1.00 80.38 89 TYR A CA 1
ATOM 727 C C . TYR A 1 89 ? 15.343 -5.172 -1.519 1.00 80.38 89 TYR A C 1
ATOM 729 O O . TYR A 1 89 ? 16.551 -5.270 -1.722 1.00 80.38 89 TYR A O 1
ATOM 737 N N . HIS A 1 90 ? 14.453 -5.990 -2.080 1.00 82.62 90 HIS A N 1
ATOM 738 C CA . HIS A 1 90 ? 14.796 -7.113 -2.953 1.00 82.62 90 HIS A CA 1
ATOM 739 C C . HIS A 1 90 ? 14.216 -6.935 -4.361 1.00 82.62 90 HIS A C 1
ATOM 741 O O . HIS A 1 90 ? 13.500 -7.790 -4.878 1.00 82.62 90 HIS A O 1
ATOM 747 N N . SER A 1 91 ? 14.515 -5.794 -4.993 1.00 81.38 91 SER A N 1
ATOM 748 C CA . SER A 1 91 ? 14.070 -5.503 -6.365 1.00 81.38 91 SER A CA 1
ATOM 749 C C . SER A 1 91 ? 14.684 -6.450 -7.404 1.00 81.38 91 SER A C 1
ATOM 751 O O . SER A 1 91 ? 14.202 -6.545 -8.524 1.00 81.38 91 SER A O 1
ATOM 753 N N . ASP A 1 92 ? 15.753 -7.161 -7.047 1.00 84.50 92 ASP A N 1
ATOM 754 C CA . ASP A 1 92 ? 16.348 -8.231 -7.848 1.00 84.50 92 ASP A CA 1
ATOM 755 C C . ASP A 1 92 ? 15.409 -9.432 -8.039 1.00 84.50 92 ASP A C 1
ATOM 757 O O . ASP A 1 92 ? 15.553 -10.171 -9.013 1.00 84.50 92 ASP A O 1
ATOM 761 N N . LEU A 1 93 ? 14.427 -9.603 -7.148 1.00 84.75 93 LEU A N 1
ATOM 762 C CA . LEU A 1 93 ? 13.401 -10.639 -7.256 1.00 84.75 93 LEU A CA 1
ATOM 763 C C . LEU A 1 93 ? 12.218 -10.228 -8.139 1.00 84.75 93 LEU A C 1
ATOM 765 O O . LEU A 1 93 ? 11.410 -11.090 -8.480 1.00 84.75 93 LEU A O 1
ATOM 769 N N . ASP A 1 94 ? 12.115 -8.953 -8.525 1.00 87.75 94 ASP A N 1
ATOM 770 C CA . ASP A 1 94 ? 11.022 -8.442 -9.349 1.00 87.75 94 ASP A CA 1
ATOM 771 C C . ASP A 1 94 ? 11.371 -8.608 -10.842 1.00 87.75 94 ASP A C 1
ATOM 773 O O . ASP A 1 94 ? 12.207 -7.870 -11.374 1.00 87.75 94 ASP A O 1
ATOM 777 N N . PRO A 1 95 ? 10.723 -9.529 -11.590 1.00 89.50 95 PRO A N 1
ATOM 778 C CA . PRO A 1 95 ? 11.118 -9.827 -12.971 1.00 89.50 95 PRO A CA 1
ATOM 779 C C . PRO A 1 95 ? 11.015 -8.625 -13.922 1.00 89.50 95 PRO A C 1
ATOM 781 O O . PRO A 1 95 ? 11.690 -8.582 -14.951 1.00 89.50 95 PRO A O 1
ATOM 784 N N . ILE A 1 96 ? 10.188 -7.630 -13.584 1.00 92.75 96 ILE A N 1
ATOM 785 C CA . ILE A 1 96 ? 10.047 -6.399 -14.366 1.00 92.75 96 ILE A CA 1
ATOM 786 C C . ILE A 1 96 ? 11.331 -5.563 -14.381 1.00 92.75 96 ILE A C 1
ATOM 788 O O . ILE A 1 96 ? 11.614 -4.926 -15.394 1.00 92.75 96 ILE A O 1
ATOM 792 N N . GLU A 1 97 ? 12.145 -5.603 -13.321 1.00 93.12 97 GLU A N 1
ATOM 793 C CA . GLU A 1 97 ? 13.416 -4.872 -13.267 1.00 93.12 97 GLU A CA 1
ATOM 794 C C . GLU A 1 97 ? 14.411 -5.411 -14.298 1.00 93.12 97 GLU A C 1
ATOM 796 O O . GLU A 1 97 ? 15.125 -4.640 -14.947 1.00 93.12 97 GLU A O 1
ATOM 801 N N . LEU A 1 98 ? 14.397 -6.728 -14.534 1.00 92.31 98 LEU A N 1
ATOM 802 C CA . LEU A 1 98 ? 15.188 -7.352 -15.592 1.00 92.31 98 LEU A CA 1
ATOM 803 C C . LEU A 1 98 ? 14.734 -6.878 -16.977 1.00 92.31 98 LEU A C 1
ATOM 805 O O . LEU A 1 98 ? 15.565 -6.461 -17.786 1.00 92.31 98 LEU A O 1
ATOM 809 N N . ILE A 1 99 ? 13.423 -6.893 -17.238 1.00 93.50 99 ILE A N 1
ATOM 810 C CA . ILE A 1 99 ? 12.862 -6.393 -18.503 1.00 93.50 99 ILE A CA 1
ATOM 811 C C . ILE A 1 99 ? 13.240 -4.923 -18.705 1.00 93.50 99 ILE A C 1
ATOM 813 O O . ILE A 1 99 ? 13.739 -4.541 -19.762 1.00 93.50 99 ILE A O 1
ATOM 817 N N . TRP A 1 100 ? 13.105 -4.100 -17.666 1.00 94.12 100 TRP A N 1
ATOM 818 C CA . TRP A 1 100 ? 13.505 -2.698 -17.694 1.00 94.12 100 TRP A CA 1
ATOM 819 C C . TRP A 1 100 ? 14.992 -2.497 -17.972 1.00 94.12 100 TRP A C 1
ATOM 821 O O . TRP A 1 100 ? 15.337 -1.578 -18.718 1.00 94.12 100 TRP A O 1
ATOM 831 N N . ALA A 1 101 ? 15.877 -3.308 -17.393 1.00 93.62 101 ALA A N 1
ATOM 832 C CA . ALA A 1 101 ? 17.310 -3.230 -17.656 1.00 93.62 101 ALA A CA 1
ATOM 833 C C . ALA A 1 101 ? 17.630 -3.527 -19.131 1.00 93.62 101 ALA A C 1
ATOM 835 O O . ALA A 1 101 ? 18.405 -2.791 -19.751 1.00 93.62 101 ALA A O 1
ATOM 836 N N . ILE A 1 102 ? 16.986 -4.548 -19.706 1.00 92.75 102 ILE A N 1
ATOM 837 C CA . ILE A 1 102 ? 17.141 -4.927 -21.117 1.00 92.75 102 ILE A CA 1
ATOM 838 C C . ILE A 1 102 ? 16.640 -3.800 -22.028 1.00 92.75 102 ILE A C 1
ATOM 840 O O . ILE A 1 102 ? 17.429 -3.253 -22.805 1.00 92.75 102 ILE A O 1
ATOM 844 N N . SER A 1 103 ? 15.380 -3.376 -21.871 1.00 92.94 103 SER A N 1
ATOM 845 C CA . SER A 1 103 ? 14.766 -2.350 -22.726 1.00 92.94 103 SER A CA 1
ATOM 846 C C . SER A 1 103 ? 15.501 -1.009 -22.641 1.00 92.94 103 SER A C 1
ATOM 848 O O . SER A 1 103 ? 15.775 -0.377 -23.663 1.00 92.94 103 SER A O 1
ATOM 850 N N . LYS A 1 104 ? 15.897 -0.570 -21.433 1.00 91.00 104 LYS A N 1
ATOM 851 C CA . LYS A 1 104 ? 16.689 0.665 -21.264 1.00 91.00 104 LYS A CA 1
ATOM 852 C C . LYS A 1 104 ? 18.061 0.549 -21.923 1.00 91.00 104 LYS A C 1
ATOM 854 O O . LYS A 1 104 ? 18.519 1.514 -22.534 1.00 91.00 104 LYS A O 1
ATOM 859 N N . GLY A 1 105 ? 18.710 -0.611 -21.829 1.00 93.44 105 GLY A N 1
ATOM 860 C CA . GLY A 1 105 ? 19.988 -0.862 -22.487 1.00 93.44 105 GLY A CA 1
ATOM 861 C C . GLY A 1 105 ? 19.883 -0.790 -24.012 1.00 93.44 105 GLY A C 1
ATOM 862 O O . GLY A 1 105 ? 20.713 -0.150 -24.658 1.00 93.44 105 GLY A O 1
ATOM 863 N N . GLU A 1 106 ? 18.859 -1.411 -24.595 1.00 92.69 106 GLU A N 1
ATOM 864 C CA . GLU A 1 106 ? 18.622 -1.413 -26.044 1.00 92.69 106 GLU A CA 1
ATOM 865 C C . GLU A 1 106 ? 18.315 -0.025 -26.597 1.00 92.69 106 GLU A C 1
ATOM 867 O O . GLU A 1 106 ? 18.983 0.423 -27.533 1.00 92.69 106 GLU A O 1
ATOM 872 N N . VAL A 1 107 ? 17.363 0.685 -25.989 1.00 91.75 107 VAL A N 1
ATOM 873 C CA . VAL A 1 107 ? 16.990 2.041 -26.416 1.00 91.75 107 VAL A CA 1
ATOM 874 C C . VAL A 1 107 ? 18.131 3.026 -26.159 1.00 91.75 107 VAL A C 1
ATOM 876 O O . VAL A 1 107 ? 18.413 3.884 -26.999 1.00 91.75 107 VAL A O 1
ATOM 879 N N . GLY A 1 108 ? 18.833 2.881 -25.032 1.00 90.44 108 GLY A N 1
ATOM 880 C CA . GLY A 1 108 ? 19.960 3.732 -24.654 1.00 90.44 108 GLY A CA 1
ATOM 881 C C . GLY A 1 108 ? 21.140 3.641 -25.623 1.00 90.44 108 GLY A C 1
ATOM 882 O O . GLY A 1 108 ? 21.736 4.665 -25.952 1.00 90.44 108 GLY A O 1
ATOM 883 N N . ARG A 1 109 ? 21.439 2.451 -26.164 1.00 92.75 109 ARG A N 1
ATOM 884 C CA . ARG A 1 109 ? 22.496 2.269 -27.181 1.00 92.75 109 ARG A CA 1
ATOM 885 C C . ARG A 1 109 ? 22.207 2.984 -28.504 1.00 92.75 109 ARG A C 1
ATOM 887 O O . ARG A 1 109 ? 23.138 3.261 -29.251 1.00 92.75 109 ARG A O 1
ATOM 894 N N . GLN A 1 110 ? 20.945 3.301 -28.790 1.00 88.94 110 GLN A N 1
ATOM 895 C CA . GLN A 1 110 ? 20.528 4.027 -29.996 1.00 88.94 110 GLN A CA 1
ATOM 896 C C . GLN A 1 110 ? 20.487 5.550 -29.788 1.00 88.94 110 GLN A C 1
ATOM 898 O O . GLN A 1 110 ? 20.027 6.287 -30.666 1.00 88.94 110 GLN A O 1
ATOM 903 N N . TYR A 1 111 ? 20.915 6.042 -28.621 1.00 88.69 111 TYR A N 1
ATOM 904 C CA . TYR A 1 111 ? 20.892 7.465 -28.315 1.00 88.69 111 TYR A CA 1
ATOM 905 C C . TYR A 1 111 ? 21.752 8.272 -29.295 1.00 88.69 111 TYR A C 1
ATOM 907 O O . TYR A 1 111 ? 22.909 7.956 -29.565 1.00 88.69 111 TYR A O 1
ATOM 915 N N . SER A 1 112 ? 21.173 9.359 -29.796 1.00 89.88 112 SER A N 1
ATOM 916 C CA . SER A 1 112 ? 21.836 10.329 -30.662 1.00 89.88 112 SER A CA 1
ATOM 917 C C . SER A 1 112 ? 21.360 11.747 -30.338 1.00 89.88 112 SER A C 1
ATOM 919 O O . SER A 1 112 ? 20.275 11.943 -29.776 1.00 89.88 112 SER A O 1
ATOM 921 N N . MET A 1 113 ? 22.165 12.752 -30.696 1.00 87.62 113 MET A N 1
ATOM 922 C CA . MET A 1 113 ? 21.781 14.160 -30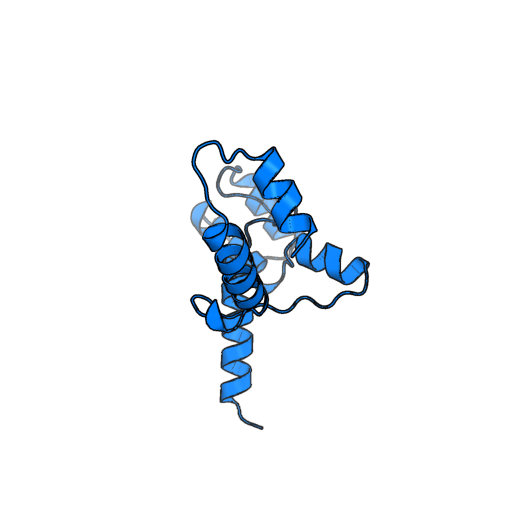.554 1.00 87.62 113 MET A CA 1
ATOM 923 C C . MET A 1 113 ? 20.473 14.432 -31.313 1.00 87.62 113 MET A C 1
ATOM 925 O O . MET A 1 113 ? 20.336 14.049 -32.471 1.00 87.62 113 MET A O 1
ATOM 929 N N . GLY A 1 114 ? 19.504 15.065 -30.644 1.00 86.06 114 GLY A N 1
ATOM 930 C CA . GLY A 1 114 ? 18.156 15.300 -31.184 1.00 86.06 114 GLY A CA 1
ATOM 931 C C . GLY A 1 114 ? 17.114 14.232 -30.825 1.00 86.06 114 GLY A C 1
ATOM 932 O O . GLY A 1 114 ? 15.954 14.365 -31.215 1.00 86.06 114 GLY A O 1
ATOM 933 N N . THR A 1 115 ? 17.484 13.203 -30.053 1.00 87.75 115 THR A N 1
ATOM 934 C CA . THR A 1 115 ? 16.514 12.245 -29.498 1.00 87.75 115 THR A CA 1
ATOM 935 C C . THR A 1 115 ? 15.489 12.981 -28.624 1.00 87.75 115 THR A C 1
ATOM 937 O O . THR A 1 115 ? 15.854 13.659 -27.666 1.00 87.75 115 THR A O 1
ATOM 940 N N . ASN A 1 116 ? 14.202 12.826 -28.944 1.00 92.06 116 ASN A N 1
ATOM 941 C CA . ASN A 1 116 ? 13.075 13.378 -28.189 1.00 92.06 116 ASN A CA 1
ATOM 942 C C . ASN A 1 116 ? 12.113 12.258 -27.749 1.00 92.06 116 ASN A C 1
ATOM 944 O O . ASN A 1 116 ? 12.281 11.102 -28.136 1.00 92.06 116 ASN A O 1
ATOM 948 N N . LEU A 1 117 ? 11.097 12.596 -26.948 1.00 92.38 117 LEU A N 1
ATOM 949 C CA . LEU A 1 117 ? 10.158 11.612 -26.394 1.00 92.38 117 LEU A CA 1
ATOM 950 C C . LEU A 1 117 ? 9.393 10.817 -27.462 1.00 92.38 117 LEU A C 1
ATOM 952 O O . LEU A 1 117 ? 9.138 9.637 -27.245 1.00 92.38 117 LEU A O 1
ATOM 956 N N . SER A 1 118 ? 9.069 11.420 -28.611 1.00 93.19 118 SER A N 1
ATOM 957 C CA . SER A 1 118 ? 8.409 10.704 -29.712 1.00 93.19 118 SER A CA 1
ATOM 958 C C . SER A 1 118 ? 9.323 9.618 -30.269 1.00 93.19 118 SER A C 1
ATOM 960 O O . SER A 1 118 ? 8.918 8.470 -30.385 1.00 93.19 118 SER A O 1
ATOM 962 N N . ILE A 1 119 ? 10.589 9.960 -30.523 1.00 91.06 119 ILE A N 1
ATOM 963 C CA . ILE A 1 119 ? 11.590 9.008 -31.023 1.00 91.06 119 ILE A CA 1
ATOM 964 C C . ILE A 1 119 ? 11.854 7.902 -29.990 1.00 91.06 119 ILE A C 1
ATOM 966 O O . ILE A 1 119 ? 12.034 6.744 -30.357 1.00 91.06 119 ILE A O 1
ATOM 970 N N . LEU A 1 120 ? 11.880 8.237 -28.696 1.00 91.50 120 LEU A N 1
ATOM 971 C CA . LEU A 1 120 ? 12.036 7.244 -27.627 1.00 91.50 120 LEU A CA 1
ATOM 972 C C . LEU A 1 120 ? 10.851 6.280 -27.564 1.00 91.50 120 LEU A C 1
ATOM 974 O O . LEU A 1 120 ? 11.068 5.079 -27.427 1.00 91.50 120 LEU A O 1
ATOM 978 N N . LYS A 1 121 ? 9.624 6.790 -27.703 1.00 92.81 121 LYS A N 1
ATOM 979 C CA . LYS A 1 121 ? 8.418 5.963 -27.766 1.00 92.81 121 LYS A CA 1
ATOM 980 C C . LYS A 1 121 ? 8.465 5.014 -28.967 1.00 92.81 121 LYS A C 1
ATOM 982 O O . LYS A 1 121 ? 8.312 3.814 -28.776 1.00 92.81 121 LYS A O 1
ATOM 987 N N . ASP A 1 122 ? 8.793 5.524 -30.155 1.00 92.44 122 ASP A N 1
ATOM 988 C CA . ASP A 1 122 ? 8.907 4.708 -31.372 1.00 92.44 122 ASP A CA 1
ATOM 989 C C . ASP A 1 122 ? 9.968 3.603 -31.249 1.00 92.44 122 ASP A C 1
ATOM 991 O O . ASP A 1 122 ? 9.854 2.557 -31.884 1.00 92.44 122 ASP A O 1
ATOM 995 N N . ARG A 1 123 ? 11.035 3.837 -30.472 1.00 91.06 123 ARG A N 1
ATOM 996 C CA . ARG A 1 123 ? 12.079 2.835 -30.205 1.00 91.06 123 ARG A CA 1
ATOM 997 C C . ARG A 1 123 ? 11.620 1.779 -29.205 1.00 91.06 123 ARG A C 1
ATOM 999 O O . ARG A 1 123 ? 11.915 0.611 -29.415 1.00 91.06 123 ARG A O 1
ATOM 1006 N N . LEU A 1 124 ? 10.902 2.182 -28.157 1.00 91.94 124 LEU A N 1
ATOM 1007 C CA . LEU A 1 124 ? 10.332 1.267 -27.162 1.00 91.94 124 LEU A CA 1
ATOM 1008 C C . LEU A 1 124 ? 9.247 0.362 -27.755 1.00 91.94 124 LEU A C 1
ATOM 1010 O O . LEU A 1 124 ? 9.144 -0.790 -27.369 1.00 91.94 124 LEU A O 1
ATOM 1014 N N . GLU A 1 125 ? 8.450 0.855 -28.704 1.00 91.88 125 GLU A N 1
ATOM 1015 C CA . GLU A 1 125 ? 7.431 0.039 -29.386 1.00 91.88 125 GLU A CA 1
ATOM 1016 C C . GLU A 1 125 ? 8.030 -0.977 -30.378 1.00 91.88 125 GLU A C 1
ATOM 1018 O O . GLU A 1 125 ? 7.325 -1.872 -30.838 1.00 91.88 125 GLU A O 1
ATOM 1023 N N . LYS A 1 126 ? 9.316 -0.833 -30.732 1.00 86.19 126 LYS A N 1
ATOM 1024 C CA . LYS A 1 126 ? 10.031 -1.695 -31.691 1.00 86.19 126 LYS A CA 1
ATOM 1025 C C . LYS A 1 126 ? 11.010 -2.678 -31.042 1.00 86.19 126 LYS A C 1
ATOM 1027 O O . LYS A 1 126 ? 11.544 -3.511 -31.775 1.00 86.19 126 LYS A O 1
ATOM 1032 N N . SER A 1 127 ? 11.293 -2.540 -29.743 1.00 77.62 127 SER A N 1
ATOM 1033 C CA . SER A 1 127 ? 12.083 -3.507 -28.961 1.00 77.62 127 SER A CA 1
ATOM 1034 C C . SER A 1 127 ? 11.227 -4.705 -28.585 1.00 77.62 127 SER A C 1
ATOM 1036 O O . SER A 1 127 ? 11.678 -5.844 -28.811 1.00 77.62 127 SER A O 1
#

InterPro domains:
  IPR036397 Ribonuclease H superfamily [G3DSA:3.30.420.10] (58-127)

Sequence (127 aa):
MDMNVVTEKENMEYTCKKELKNLPNNVPRMSNKKKAFIEYCNKNQIAYNDDMKTELWYKVNKYVQEYVKPVVCSMSEAEGHEVTFSPPYHSDLDPIELIWAISKGEVGRQYSMGTNLSILKDRLEKS

Foldseek 3Di:
DDPVVVVVQVVQLLVVLLVQPQFDPLQDDLPDDLVSLVVVCVVVVQDDDPDDSVVSCVSSSVCCSPPTGGPVCVVCVVVVHHDDGDGPPPCVPVVVVVVVVVLCVQLVVVDDPPDDPVNSVVSSVVD

pLDDT: mean 85.06, std 13.31, range [40.34, 97.0]

Organism: NCBI:txid1819745